Protein AF-A0A7Y0S1R8-F1 (afdb_monomer_lite)

Secondary structure (DSSP, 8-state):
-TT-S-EE----SS--S--EE-HHHHHHHHHHHHHHHTTTTSPPPTTSPPHHHHHHHHHHHHHHHHHTTSSPPPPPPPPPPGGG---

Foldseek 3Di:
DLPDQWDFADDPDPDDDPRTDRRSVVVVVVVVVVCVVVVNPDDDDPPDDPVVVVVVVVVVVVVVCVVVVVDPDDDDDDDDDPVPDPD

Structure (mmCIF, N/CA/C/O backbone):
data_AF-A0A7Y0S1R8-F1
#
_entry.id   AF-A0A7Y0S1R8-F1
#
loop_
_atom_site.group_PDB
_atom_site.id
_atom_site.type_symbol
_atom_site.label_atom_id
_atom_site.label_alt_id
_atom_site.label_comp_id
_atom_site.label_asym_id
_atom_site.label_entity_id
_atom_site.label_seq_id
_atom_site.pdbx_PDB_ins_code
_atom_site.Cartn_x
_atom_site.Cartn_y
_atom_site.Cartn_z
_atom_site.occupancy
_atom_site.B_iso_or_equiv
_atom_site.auth_seq_id
_atom_site.auth_comp_id
_atom_site.auth_asym_id
_atom_site.auth_atom_id
_atom_site.pdbx_PDB_model_num
ATOM 1 N N . MET A 1 1 ? 8.559 2.198 -29.394 1.00 58.06 1 MET A N 1
ATOM 2 C CA . MET A 1 1 ? 9.078 1.357 -28.292 1.00 58.06 1 MET A CA 1
ATOM 3 C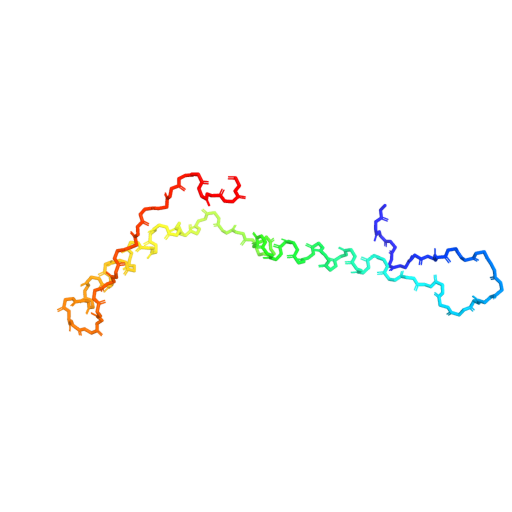 C . MET A 1 1 ? 10.083 2.171 -27.485 1.00 58.06 1 MET A C 1
ATOM 5 O O . MET A 1 1 ? 10.973 2.760 -28.079 1.00 58.06 1 MET A O 1
ATOM 9 N N . TRP A 1 2 ? 9.927 2.259 -26.162 1.00 67.94 2 TRP A N 1
ATOM 10 C CA . TRP A 1 2 ? 10.811 2.997 -25.232 1.00 67.94 2 TRP A CA 1
ATOM 11 C C . TRP A 1 2 ? 12.072 2.199 -24.854 1.00 67.94 2 TRP A C 1
ATOM 13 O O . TRP A 1 2 ? 12.713 2.461 -23.843 1.00 67.94 2 TRP A O 1
ATOM 23 N N . THR A 1 3 ? 12.431 1.221 -25.684 1.00 74.00 3 THR A N 1
ATOM 24 C CA . THR A 1 3 ? 13.546 0.295 -25.468 1.00 74.00 3 THR A CA 1
ATOM 25 C C . THR A 1 3 ? 14.912 0.973 -25.557 1.00 74.00 3 THR A C 1
ATOM 27 O O . THR A 1 3 ? 15.886 0.433 -25.047 1.00 74.00 3 THR A O 1
ATOM 30 N N . SER A 1 4 ? 15.002 2.163 -26.162 1.00 79.44 4 SER A N 1
ATOM 31 C CA . SER A 1 4 ? 16.236 2.951 -26.156 1.00 79.44 4 SER A CA 1
ATOM 32 C C . SER A 1 4 ? 16.327 3.812 -24.896 1.00 79.44 4 SER A C 1
ATOM 34 O O . SER A 1 4 ? 15.468 4.663 -24.649 1.00 79.44 4 SER A O 1
ATOM 36 N N . ALA A 1 5 ? 17.408 3.642 -24.130 1.00 77.81 5 ALA A N 1
ATOM 37 C CA . ALA A 1 5 ? 17.702 4.454 -22.949 1.00 77.81 5 ALA A CA 1
ATOM 38 C C . ALA A 1 5 ? 17.874 5.945 -23.288 1.00 77.81 5 ALA A C 1
ATOM 40 O O . ALA A 1 5 ? 17.551 6.805 -22.467 1.00 77.81 5 ALA A O 1
ATOM 41 N N . VAL A 1 6 ? 18.338 6.243 -24.507 1.00 78.88 6 VAL A N 1
ATOM 42 C CA . VAL A 1 6 ? 18.680 7.591 -24.959 1.00 78.88 6 VAL A CA 1
ATOM 43 C C . VAL A 1 6 ? 17.923 7.946 -26.239 1.00 78.88 6 VAL A C 1
ATOM 45 O O . VAL A 1 6 ? 17.826 7.139 -27.166 1.00 78.88 6 VAL A O 1
ATOM 48 N N . LYS A 1 7 ? 17.407 9.174 -26.304 1.00 79.75 7 LYS A N 1
ATOM 49 C CA . LYS A 1 7 ? 16.848 9.799 -27.505 1.00 79.75 7 LYS A CA 1
ATOM 50 C C . LYS A 1 7 ? 17.751 10.957 -27.919 1.00 79.75 7 LYS A C 1
ATOM 52 O O . LYS A 1 7 ? 18.109 11.798 -27.095 1.00 79.75 7 LYS A O 1
ATOM 57 N N . THR A 1 8 ? 18.133 11.000 -29.191 1.00 72.38 8 THR A N 1
ATOM 58 C CA . THR A 1 8 ? 18.873 12.133 -29.747 1.00 72.38 8 THR A CA 1
ATOM 59 C C . THR A 1 8 ? 17.889 13.247 -30.094 1.00 72.38 8 THR A C 1
ATOM 61 O O . THR A 1 8 ? 16.930 13.039 -30.837 1.00 72.38 8 THR A O 1
ATOM 64 N N . LYS A 1 9 ? 18.091 14.443 -29.534 1.00 68.12 9 LYS A N 1
ATOM 65 C CA . LYS A 1 9 ? 17.294 15.622 -29.901 1.00 68.12 9 LYS A CA 1
ATOM 66 C C . LYS A 1 9 ? 17.915 16.297 -31.129 1.00 68.12 9 LYS A C 1
ATOM 68 O O . LYS A 1 9 ? 19.092 16.670 -31.109 1.00 68.12 9 LYS A O 1
ATOM 73 N N . SER A 1 10 ? 17.147 16.450 -32.207 1.00 63.41 10 SER A N 1
ATOM 74 C CA . SER A 1 10 ? 17.574 17.200 -33.390 1.00 63.41 10 SER A CA 1
ATOM 75 C C . SER A 1 10 ? 17.494 18.698 -33.089 1.00 63.41 10 SER A C 1
ATOM 77 O O . SER A 1 10 ? 16.403 19.241 -32.948 1.00 63.41 10 SER A O 1
ATOM 79 N N . THR A 1 11 ? 18.642 19.367 -32.980 1.00 61.62 11 THR A N 1
ATOM 80 C CA . THR A 1 11 ? 18.713 20.833 -33.028 1.00 61.62 11 THR A CA 1
ATOM 81 C C . THR A 1 11 ? 19.235 21.229 -34.404 1.00 61.62 11 THR A C 1
ATOM 83 O O . THR A 1 11 ? 20.317 20.793 -34.805 1.00 61.62 11 THR A O 1
ATOM 86 N N . SER A 1 12 ? 18.438 21.980 -35.163 1.00 61.50 12 SER A N 1
ATOM 87 C CA . SER A 1 12 ? 18.895 22.603 -36.405 1.00 61.50 12 SER A CA 1
ATOM 88 C C . SER A 1 12 ? 19.682 23.856 -36.017 1.00 61.50 12 SER A C 1
ATOM 90 O O . SER A 1 12 ? 19.089 24.865 -35.648 1.00 61.50 12 SER A O 1
ATOM 92 N N . GLY A 1 13 ? 21.017 23.771 -35.980 1.00 71.00 13 GLY A N 1
ATOM 93 C CA . GLY A 1 13 ? 21.884 24.898 -35.613 1.00 71.00 13 GLY A CA 1
ATOM 94 C C . GLY A 1 13 ? 23.246 24.505 -35.025 1.00 71.00 13 GLY A C 1
ATOM 95 O O . GLY A 1 13 ? 23.428 23.413 -34.480 1.00 71.00 13 GLY A O 1
ATOM 96 N N . ARG A 1 14 ? 24.226 25.414 -35.151 1.00 62.09 14 ARG A N 1
ATOM 97 C CA . ARG A 1 14 ? 25.596 25.280 -34.619 1.00 62.09 14 ARG A CA 1
ATOM 98 C C . ARG A 1 14 ? 25.581 25.365 -33.086 1.00 62.09 14 ARG A C 1
ATOM 100 O O . ARG A 1 14 ? 25.351 26.429 -32.531 1.00 62.09 14 ARG A O 1
ATOM 107 N N . GLY A 1 15 ? 25.847 24.243 -32.416 1.00 56.75 15 GLY A N 1
ATOM 108 C CA . GLY A 1 15 ? 25.974 24.167 -30.955 1.00 56.75 15 GLY A CA 1
ATOM 109 C C . GLY A 1 15 ? 25.588 22.785 -30.435 1.00 56.75 15 GLY A C 1
ATOM 110 O O . GLY A 1 15 ? 24.426 22.512 -30.150 1.00 56.75 15 GLY A O 1
ATOM 111 N N . SER A 1 16 ? 26.556 21.873 -30.367 1.00 61.62 16 SER A N 1
ATOM 112 C CA . SER A 1 16 ? 26.326 20.456 -30.074 1.00 61.62 16 SER A CA 1
ATOM 113 C C . SER A 1 16 ? 27.152 20.017 -28.873 1.00 61.62 16 SER A C 1
ATOM 115 O O . SER A 1 16 ? 28.255 19.521 -29.061 1.00 61.62 16 SER A O 1
ATOM 117 N N . SER A 1 17 ? 26.621 20.143 -27.655 1.00 57.75 17 SER A N 1
ATOM 118 C CA . SER A 1 17 ? 27.209 19.422 -26.512 1.00 57.75 17 SER A CA 1
ATOM 119 C C . SER A 1 17 ? 26.220 18.596 -25.685 1.00 57.75 17 SER A C 1
ATOM 121 O O . SER A 1 17 ? 26.645 17.640 -25.058 1.00 57.75 17 SER A O 1
ATOM 123 N N . ASN A 1 18 ? 24.903 18.842 -25.751 1.00 59.12 18 ASN A N 1
ATOM 124 C CA . ASN A 1 18 ? 23.922 18.115 -24.924 1.00 59.12 18 ASN A CA 1
ATOM 125 C C . ASN A 1 18 ? 22.747 17.530 -25.727 1.00 59.12 18 ASN A C 1
ATOM 127 O O . ASN A 1 18 ? 21.582 17.813 -25.448 1.00 59.12 18 ASN A O 1
ATOM 131 N N . LYS A 1 19 ? 23.033 16.730 -26.764 1.00 64.88 19 LYS A N 1
ATOM 132 C CA . LYS A 1 19 ? 22.011 16.145 -27.662 1.00 64.88 19 LYS A CA 1
ATOM 133 C C . LYS A 1 19 ? 21.335 14.868 -27.142 1.00 64.88 19 LYS A C 1
ATOM 135 O O . LYS A 1 19 ? 20.469 14.342 -27.835 1.00 64.88 19 LYS A O 1
ATOM 140 N N . LEU A 1 20 ? 21.709 14.374 -25.965 1.00 72.50 20 LEU A N 1
ATOM 141 C CA . LEU A 1 20 ? 21.225 13.103 -25.425 1.00 72.50 20 LEU A CA 1
ATOM 142 C C . LEU A 1 20 ? 20.176 13.353 -24.333 1.00 72.50 20 LEU A C 1
ATOM 144 O O . LEU A 1 20 ? 20.458 14.012 -23.336 1.00 72.50 20 LEU A O 1
ATOM 148 N N . GLU A 1 21 ? 18.964 12.841 -24.530 1.00 78.81 21 GLU A N 1
ATOM 149 C CA . GLU A 1 21 ? 17.891 12.821 -23.532 1.00 78.81 21 GLU A CA 1
ATOM 150 C C . GLU A 1 21 ? 17.697 11.388 -23.020 1.00 78.81 21 GLU A C 1
ATOM 152 O O . GLU A 1 21 ? 17.546 10.465 -23.819 1.00 78.81 21 GLU A O 1
ATOM 157 N N . LEU A 1 22 ? 17.641 11.188 -21.699 1.00 82.25 22 LEU A N 1
ATOM 158 C CA . LEU A 1 22 ? 17.393 9.882 -21.065 1.00 82.25 22 LEU A CA 1
ATOM 159 C C . LEU A 1 22 ? 15.901 9.486 -21.099 1.00 82.25 22 LEU A C 1
ATOM 161 O O . LEU A 1 22 ? 15.275 9.234 -20.067 1.00 82.25 22 LEU A O 1
ATOM 165 N N . TYR A 1 23 ? 15.312 9.468 -22.294 1.00 85.19 23 TYR A N 1
ATOM 166 C CA . TYR A 1 23 ? 13.880 9.248 -22.508 1.00 85.19 23 TYR A CA 1
ATOM 167 C C . TYR A 1 23 ? 13.388 7.895 -21.961 1.00 85.19 23 TYR A C 1
ATOM 169 O O . TYR A 1 23 ? 12.390 7.849 -21.238 1.00 85.19 23 TYR A O 1
ATOM 177 N N . GLY A 1 24 ? 14.098 6.800 -22.258 1.00 87.75 24 GLY A N 1
ATOM 178 C CA . GLY A 1 24 ? 13.696 5.453 -21.833 1.00 87.75 24 GLY A CA 1
ATOM 179 C C . GLY A 1 24 ? 13.725 5.279 -20.314 1.00 87.75 24 GLY A C 1
ATOM 180 O O . GLY A 1 24 ? 12.787 4.740 -19.730 1.00 87.75 24 GLY A O 1
ATOM 181 N N . VAL A 1 25 ? 14.754 5.824 -19.652 1.00 88.62 25 VAL A N 1
ATOM 182 C CA . VAL A 1 25 ? 14.882 5.777 -18.183 1.00 88.62 25 VAL A CA 1
ATOM 183 C C . VAL A 1 25 ? 13.762 6.570 -17.509 1.00 88.62 25 VAL A C 1
ATOM 185 O O . VAL A 1 25 ? 13.200 6.119 -16.511 1.00 88.62 25 VAL A O 1
ATOM 188 N N . LYS A 1 26 ? 13.398 7.735 -18.060 1.00 89.62 26 LYS A N 1
ATOM 189 C CA . LYS A 1 26 ? 12.280 8.536 -17.548 1.00 89.62 26 LYS A CA 1
ATOM 190 C C . LYS A 1 26 ? 10.955 7.772 -17.643 1.00 89.62 26 LYS A C 1
ATOM 192 O O . LYS A 1 26 ? 10.237 7.689 -16.652 1.00 89.62 26 LYS A O 1
ATOM 197 N N . LYS A 1 27 ? 10.670 7.158 -18.796 1.00 91.31 27 LYS A N 1
ATOM 198 C CA . LYS A 1 27 ? 9.442 6.375 -19.014 1.00 91.31 27 LYS A CA 1
ATOM 199 C C . LYS A 1 27 ? 9.346 5.144 -18.115 1.00 91.31 27 LYS A C 1
ATOM 201 O O . LYS A 1 27 ? 8.273 4.866 -17.591 1.00 91.31 27 LYS A O 1
ATOM 206 N N . LEU A 1 28 ? 10.462 4.454 -17.880 1.00 92.81 28 LEU A N 1
ATOM 207 C CA . LEU A 1 28 ? 10.508 3.328 -16.948 1.00 92.81 28 LEU A CA 1
ATOM 208 C C . LEU A 1 28 ? 10.162 3.758 -15.515 1.00 92.81 28 LEU A C 1
ATOM 210 O O . LEU A 1 28 ? 9.378 3.092 -14.846 1.00 92.81 28 LEU A O 1
ATOM 214 N N . ARG A 1 29 ? 10.716 4.883 -15.047 1.00 93.75 29 ARG A N 1
ATOM 215 C CA . ARG A 1 29 ? 10.422 5.417 -13.706 1.00 93.75 29 ARG A CA 1
ATOM 216 C C . ARG A 1 29 ? 8.952 5.800 -13.547 1.00 93.75 29 ARG A C 1
ATOM 218 O O . ARG A 1 29 ? 8.365 5.476 -12.522 1.00 93.75 29 ARG A O 1
ATOM 225 N N . GLU A 1 30 ? 8.370 6.452 -14.556 1.00 94.06 30 GLU A N 1
ATOM 226 C CA . GLU A 1 30 ? 6.938 6.789 -14.582 1.00 94.06 30 GLU A CA 1
ATOM 227 C C . GLU A 1 30 ? 6.071 5.523 -14.455 1.00 94.06 30 GLU A C 1
ATOM 229 O O . GLU A 1 30 ? 5.176 5.476 -13.614 1.00 94.06 30 GLU A O 1
ATOM 234 N N . LEU A 1 31 ? 6.390 4.470 -15.215 1.00 94.12 31 LEU A N 1
ATOM 235 C CA . LEU A 1 31 ? 5.659 3.202 -15.172 1.00 94.12 31 LEU A CA 1
ATOM 236 C C . LEU A 1 31 ? 5.788 2.490 -13.816 1.00 94.12 31 LEU A C 1
ATOM 238 O O . LEU A 1 31 ? 4.795 2.009 -13.275 1.00 94.12 31 LEU A O 1
ATOM 242 N N . ILE A 1 32 ? 6.997 2.425 -13.250 1.00 94.44 32 ILE A N 1
ATOM 243 C CA . ILE A 1 32 ? 7.217 1.809 -11.932 1.00 94.44 32 ILE A CA 1
ATOM 244 C C . ILE A 1 32 ? 6.411 2.546 -10.859 1.00 94.44 32 ILE A C 1
ATOM 246 O O . ILE A 1 32 ? 5.781 1.894 -10.031 1.00 94.44 32 ILE A O 1
ATOM 250 N N . LEU A 1 33 ? 6.395 3.882 -10.887 1.00 95.19 33 LEU A N 1
ATOM 251 C CA . LEU A 1 33 ? 5.617 4.684 -9.943 1.00 95.19 33 LEU A CA 1
ATOM 252 C C . LEU A 1 33 ? 4.116 4.389 -10.060 1.00 95.19 33 LEU A C 1
ATOM 254 O O . LEU A 1 33 ? 3.457 4.170 -9.048 1.00 95.19 33 LEU A O 1
ATOM 258 N N . GLU A 1 34 ? 3.581 4.328 -11.278 1.00 93.62 34 GLU A N 1
ATOM 259 C CA . GLU A 1 34 ? 2.172 3.995 -11.517 1.00 93.62 34 GLU A CA 1
ATOM 260 C C . GLU A 1 34 ? 1.811 2.603 -10.972 1.00 93.62 34 GLU A C 1
ATOM 262 O O . GLU A 1 34 ? 0.777 2.426 -10.323 1.00 93.62 34 GLU A O 1
ATOM 267 N N . LEU A 1 35 ? 2.675 1.609 -11.195 1.00 93.94 35 LEU A N 1
ATOM 268 C CA . LEU A 1 35 ? 2.484 0.255 -10.671 1.00 93.94 35 LEU A CA 1
ATOM 269 C C . LEU A 1 35 ? 2.601 0.203 -9.142 1.00 93.94 35 LEU A C 1
ATOM 271 O O . LEU A 1 35 ? 1.839 -0.529 -8.511 1.00 93.94 35 LEU A O 1
ATOM 275 N N . ALA A 1 36 ? 3.505 0.991 -8.552 1.00 92.75 36 ALA A N 1
ATOM 276 C CA . ALA A 1 36 ? 3.675 1.105 -7.105 1.00 92.75 36 ALA A CA 1
ATOM 277 C C . ALA A 1 36 ? 2.424 1.681 -6.441 1.00 92.75 36 ALA A C 1
ATOM 279 O O . ALA A 1 36 ? 1.898 1.088 -5.504 1.00 92.75 36 ALA A O 1
ATOM 280 N N . VAL A 1 37 ? 1.916 2.799 -6.968 1.00 92.38 37 VAL A N 1
ATOM 281 C CA . VAL A 1 37 ? 0.711 3.470 -6.459 1.00 92.38 37 VAL A CA 1
ATOM 282 C C . VAL A 1 37 ? -0.507 2.548 -6.546 1.00 92.38 37 VAL A C 1
ATOM 284 O O . VAL A 1 37 ? -1.343 2.547 -5.650 1.00 92.38 37 VAL A O 1
ATOM 287 N N . ARG A 1 38 ? -0.591 1.713 -7.589 1.00 90.44 38 ARG A N 1
ATOM 288 C CA . ARG A 1 38 ? -1.646 0.697 -7.732 1.00 90.44 38 ARG A CA 1
ATOM 289 C C . ARG A 1 38 ? -1.443 -0.561 -6.876 1.00 90.44 38 ARG A C 1
ATOM 291 O O . ARG A 1 38 ? -2.311 -1.426 -6.909 1.00 90.44 38 ARG A O 1
ATOM 2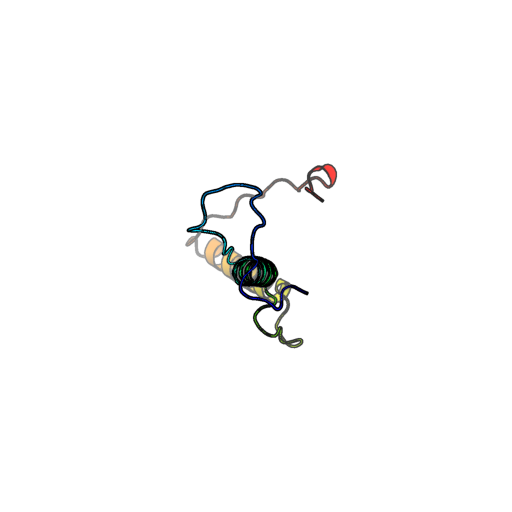98 N N . GLY A 1 39 ? -0.310 -0.718 -6.190 1.00 88.81 39 GLY A N 1
ATOM 299 C CA . GLY A 1 39 ? -0.001 -1.917 -5.402 1.00 88.81 39 GLY A CA 1
ATOM 300 C C . GLY A 1 39 ? 0.334 -3.166 -6.230 1.00 88.81 39 GLY A C 1
ATOM 301 O O . GLY A 1 39 ? 0.267 -4.277 -5.719 1.00 88.81 39 GLY A O 1
ATOM 302 N N . LYS A 1 40 ? 0.710 -3.016 -7.508 1.00 88.81 40 LYS A N 1
ATOM 303 C CA . LYS A 1 40 ? 0.964 -4.141 -8.436 1.00 88.81 40 LYS A CA 1
ATOM 304 C C . LYS A 1 40 ? 2.419 -4.620 -8.475 1.00 88.81 40 LYS A C 1
ATOM 306 O O . LYS A 1 40 ? 2.750 -5.487 -9.277 1.00 88.81 40 LYS A O 1
ATOM 311 N N . LEU A 1 41 ? 3.301 -4.032 -7.667 1.00 88.94 41 LEU A N 1
ATOM 312 C CA . LEU A 1 41 ? 4.721 -4.409 -7.630 1.00 88.94 41 LEU A CA 1
ATOM 313 C C . LEU A 1 41 ? 4.993 -5.702 -6.850 1.00 88.94 41 LEU A C 1
ATOM 315 O O . LEU A 1 41 ? 6.081 -6.258 -6.966 1.00 88.94 41 LEU A O 1
ATOM 319 N N . VAL A 1 42 ? 4.021 -6.171 -6.071 1.00 88.25 42 VAL A N 1
ATOM 320 C CA . VAL A 1 42 ? 4.099 -7.405 -5.286 1.00 88.25 42 VAL A CA 1
ATOM 321 C C . VAL A 1 42 ? 2.940 -8.312 -5.718 1.00 88.25 42 VAL A C 1
ATOM 323 O O . VAL A 1 42 ? 1.829 -7.799 -5.899 1.00 88.25 42 VAL A O 1
ATOM 326 N N . PRO A 1 43 ? 3.172 -9.626 -5.918 1.00 86.12 43 PRO A N 1
ATOM 327 C CA . PRO A 1 43 ? 2.101 -10.584 -6.174 1.00 86.12 43 PRO A CA 1
ATOM 328 C C . PRO A 1 43 ? 1.034 -10.503 -5.080 1.00 86.12 43 PRO A C 1
ATOM 330 O O . PRO A 1 43 ? 1.363 -10.526 -3.899 1.00 86.12 43 PRO A O 1
ATOM 333 N N . GLN A 1 44 ? -0.227 -10.390 -5.485 1.00 79.94 44 GLN A N 1
ATOM 334 C CA . GLN A 1 44 ? -1.358 -10.485 -4.565 1.00 79.94 44 GLN A CA 1
ATOM 335 C C . GLN A 1 44 ? -1.639 -11.969 -4.318 1.00 79.94 44 GLN A C 1
ATOM 337 O O . GLN A 1 44 ? -1.743 -12.720 -5.294 1.00 79.94 44 GLN A O 1
ATOM 342 N N . ASP A 1 45 ? -1.744 -12.397 -3.059 1.00 85.19 45 ASP A N 1
ATOM 343 C CA . ASP A 1 45 ? -2.153 -13.765 -2.749 1.00 85.19 45 ASP A CA 1
ATOM 344 C C . ASP A 1 45 ? -3.689 -13.829 -2.810 1.00 85.19 45 ASP A C 1
ATOM 346 O O . ASP A 1 45 ? -4.369 -13.102 -2.088 1.00 85.19 45 ASP A O 1
ATOM 350 N N . PRO A 1 46 ? -4.286 -14.664 -3.678 1.00 83.44 46 PRO A N 1
ATOM 351 C CA . PRO A 1 46 ? -5.741 -14.810 -3.731 1.00 83.44 46 PRO A CA 1
ATOM 352 C C . PRO A 1 46 ? -6.345 -15.379 -2.438 1.00 83.44 46 PRO A C 1
ATOM 354 O O . PRO A 1 46 ? -7.560 -15.302 -2.263 1.00 83.44 46 PRO A O 1
ATOM 357 N N . ASN A 1 47 ? -5.527 -15.960 -1.556 1.00 86.62 47 ASN A N 1
ATOM 358 C CA . ASN A 1 47 ? -5.935 -16.442 -0.240 1.00 86.62 47 ASN A CA 1
ATOM 359 C C . ASN A 1 47 ? -5.781 -15.381 0.861 1.00 86.62 47 ASN A C 1
ATOM 361 O O . ASN A 1 47 ? -6.081 -15.686 2.018 1.00 86.62 47 ASN A O 1
ATOM 365 N N . ASP A 1 48 ? -5.307 -14.172 0.536 1.00 86.31 48 ASP A N 1
ATOM 366 C CA . ASP A 1 48 ? -5.211 -13.087 1.508 1.00 86.31 48 ASP A CA 1
ATOM 367 C C . ASP A 1 48 ? -6.584 -12.795 2.120 1.00 86.31 48 ASP A C 1
ATOM 369 O O . ASP A 1 48 ? -7.620 -12.780 1.444 1.00 86.31 48 ASP A O 1
ATOM 373 N N . GLU A 1 49 ? -6.597 -12.551 3.432 1.00 85.50 49 GLU A N 1
ATOM 374 C CA . GLU A 1 49 ? -7.838 -12.217 4.115 1.00 85.50 49 GLU A CA 1
ATOM 375 C C . GLU A 1 49 ? -8.406 -10.897 3.565 1.00 85.50 49 GLU A C 1
ATOM 377 O O . GLU A 1 49 ? -7.679 -9.904 3.441 1.00 85.50 49 GLU A O 1
ATOM 382 N N . PRO A 1 50 ? -9.711 -10.835 3.237 1.00 89.06 50 PRO A N 1
ATOM 383 C CA . PRO A 1 50 ? -10.299 -9.590 2.782 1.00 89.06 50 PRO A CA 1
ATOM 384 C C . PRO A 1 50 ? -10.232 -8.559 3.910 1.00 89.06 50 PRO A C 1
ATOM 386 O O . PRO A 1 50 ? -10.453 -8.870 5.084 1.00 89.06 50 PRO A O 1
ATOM 389 N N . ALA A 1 51 ? -9.998 -7.297 3.546 1.00 87.56 51 ALA A N 1
ATOM 390 C CA . ALA A 1 51 ? -9.862 -6.206 4.512 1.00 87.56 51 ALA A CA 1
ATOM 391 C C . ALA A 1 51 ? -11.078 -6.067 5.452 1.00 87.56 51 ALA A C 1
ATOM 393 O O . ALA A 1 51 ? -10.933 -5.574 6.569 1.00 87.56 51 ALA A O 1
ATOM 394 N N . SER A 1 52 ? -12.263 -6.533 5.039 1.00 90.69 52 SER A N 1
ATOM 395 C CA . SER A 1 52 ? -13.468 -6.582 5.875 1.00 90.69 52 SER A CA 1
ATOM 396 C C . SER A 1 52 ? -13.259 -7.363 7.173 1.00 90.69 52 SER A C 1
ATOM 398 O O . SER A 1 52 ? -13.644 -6.881 8.235 1.00 90.69 52 SER A O 1
ATOM 400 N N . VAL A 1 53 ? -12.583 -8.514 7.115 1.00 91.25 53 VAL A N 1
ATOM 401 C CA . VAL A 1 53 ? -12.329 -9.363 8.290 1.00 91.25 53 VAL A CA 1
ATOM 402 C C . VAL A 1 53 ? -11.423 -8.640 9.286 1.00 91.25 53 VAL A C 1
ATOM 404 O O . VAL A 1 53 ? -11.681 -8.642 10.491 1.00 91.25 53 VAL A O 1
ATOM 407 N N . LEU A 1 54 ? -10.389 -7.952 8.797 1.00 90.75 54 LEU A N 1
ATOM 408 C CA . LEU A 1 54 ? -9.523 -7.130 9.641 1.00 90.75 54 LEU A CA 1
ATOM 409 C C . LEU A 1 54 ? -10.295 -5.961 10.276 1.00 90.75 54 LEU A C 1
ATOM 411 O O . LEU A 1 54 ? -10.124 -5.677 11.463 1.00 90.75 54 LEU A O 1
ATOM 415 N N . LEU A 1 55 ? -11.175 -5.301 9.517 1.00 91.31 55 LEU A N 1
ATOM 416 C CA . LEU A 1 55 ? -12.004 -4.204 10.025 1.00 91.31 55 LEU A CA 1
ATOM 417 C C . LEU A 1 55 ? -12.962 -4.661 11.131 1.00 91.31 55 LEU A C 1
ATOM 419 O O . LEU A 1 55 ? -13.127 -3.941 12.118 1.00 91.31 55 LEU A O 1
ATOM 423 N N . GLU A 1 56 ? -13.547 -5.852 11.010 1.00 92.56 56 GLU A N 1
ATOM 424 C CA . GLU A 1 56 ? -14.387 -6.450 12.053 1.00 92.56 56 GLU A CA 1
ATOM 425 C C . GLU A 1 56 ? -13.598 -6.696 13.346 1.00 92.56 56 GLU A C 1
ATOM 427 O O . GLU A 1 56 ? -14.045 -6.296 14.426 1.00 92.56 56 GLU A O 1
ATOM 432 N N . ARG A 1 57 ? -12.388 -7.268 13.246 1.00 95.12 57 ARG A N 1
ATOM 433 C CA . ARG A 1 57 ? -11.497 -7.475 14.404 1.00 95.12 57 ARG A CA 1
ATOM 434 C C . ARG A 1 57 ? -11.138 -6.150 15.079 1.00 95.12 57 ARG A C 1
ATOM 436 O O . ARG A 1 57 ? -11.273 -6.022 16.295 1.00 95.12 57 ARG A O 1
ATOM 443 N N . ILE A 1 58 ? -10.769 -5.137 14.291 1.00 92.88 58 ILE A N 1
ATOM 444 C CA . ILE A 1 58 ? -10.463 -3.789 14.792 1.00 92.88 58 ILE A CA 1
ATOM 445 C C . ILE A 1 58 ? -11.687 -3.167 15.480 1.00 92.88 58 ILE A C 1
ATOM 447 O O . ILE A 1 58 ? -11.547 -2.499 16.506 1.00 92.88 58 ILE A O 1
ATOM 451 N N . ALA A 1 59 ? -12.891 -3.348 14.932 1.00 91.31 59 ALA A N 1
ATOM 452 C CA . ALA A 1 59 ? -14.117 -2.822 15.525 1.00 91.31 59 ALA A CA 1
ATOM 453 C C . ALA A 1 59 ? -14.424 -3.480 16.880 1.00 91.31 59 ALA A C 1
ATOM 455 O O . ALA A 1 59 ? -14.759 -2.773 17.837 1.00 91.31 59 ALA A O 1
ATOM 456 N N . ALA A 1 60 ? -14.259 -4.803 16.980 1.00 92.94 60 ALA A N 1
ATOM 457 C CA . ALA A 1 60 ? -14.434 -5.551 18.221 1.00 92.94 60 ALA A CA 1
ATOM 458 C C . ALA A 1 60 ? -13.420 -5.122 19.295 1.00 92.94 60 ALA A C 1
ATOM 460 O O . ALA A 1 60 ? -13.807 -4.792 20.419 1.00 92.94 60 ALA A O 1
ATOM 461 N N . GLU A 1 61 ? -12.138 -5.031 18.933 1.00 94.31 61 GLU A N 1
ATOM 462 C CA . GLU A 1 61 ? -11.076 -4.592 19.844 1.00 94.31 61 GLU A CA 1
ATOM 463 C C . GLU A 1 61 ? -11.308 -3.151 20.324 1.00 94.31 61 GLU A C 1
ATOM 465 O O . GLU A 1 61 ? -11.255 -2.861 21.522 1.00 94.31 61 GLU A O 1
ATOM 470 N N . LYS A 1 62 ? -11.673 -2.235 19.416 1.00 90.81 62 LYS A N 1
ATOM 471 C CA . LYS A 1 62 ? -12.035 -0.858 19.786 1.00 90.81 62 LYS A CA 1
ATOM 472 C C . LYS A 1 62 ? -13.223 -0.819 20.746 1.00 90.81 62 LYS A C 1
ATOM 474 O O . LYS A 1 62 ? -13.198 -0.036 21.695 1.00 90.81 62 LYS A O 1
ATOM 479 N N . ALA A 1 63 ? -14.255 -1.637 20.535 1.00 91.06 63 ALA A N 1
ATOM 480 C CA . ALA A 1 63 ? -15.407 -1.693 21.434 1.00 91.06 63 ALA A CA 1
ATOM 481 C C . ALA A 1 63 ? -15.003 -2.141 22.849 1.00 91.06 63 ALA A C 1
ATOM 483 O O . ALA A 1 63 ? -15.459 -1.553 23.836 1.00 91.06 63 ALA A O 1
ATOM 484 N N . GLN A 1 64 ? -14.097 -3.116 22.950 1.00 93.31 64 GLN A N 1
ATOM 485 C CA . GLN A 1 64 ? -13.539 -3.553 24.225 1.00 93.31 64 GLN A CA 1
ATOM 486 C C . GLN A 1 64 ? -12.722 -2.441 24.903 1.00 93.31 64 GLN A C 1
ATOM 488 O O . GLN A 1 64 ? -12.965 -2.128 26.068 1.00 93.31 64 GLN A O 1
ATOM 493 N N . LEU A 1 65 ? -11.829 -1.767 24.175 1.00 93.12 65 LEU A N 1
ATOM 494 C CA . LEU A 1 65 ? -11.016 -0.672 24.722 1.00 93.12 65 LEU A CA 1
ATOM 495 C C . LEU A 1 65 ? -11.856 0.535 25.174 1.00 93.12 65 LEU A C 1
ATOM 497 O O . LEU A 1 65 ? -11.506 1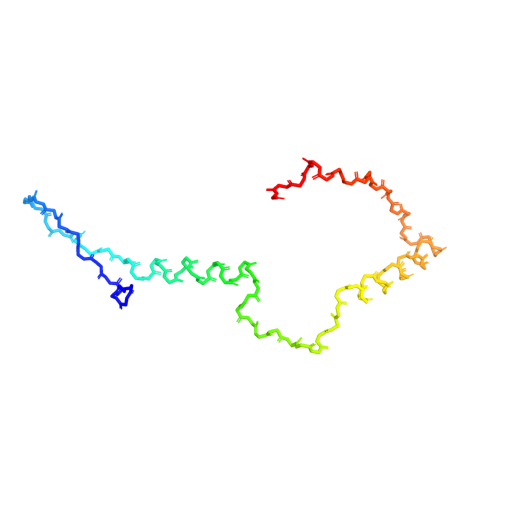.201 26.153 1.00 93.12 65 LEU A O 1
ATOM 501 N N . VAL A 1 66 ? -12.976 0.817 24.495 1.00 92.19 66 VAL A N 1
ATOM 502 C CA . VAL A 1 66 ? -13.951 1.833 24.929 1.00 92.19 66 VAL A CA 1
ATOM 503 C C . VAL A 1 66 ? -14.627 1.405 26.234 1.00 92.19 66 VAL A C 1
ATOM 505 O O . VAL A 1 66 ? -14.775 2.229 27.138 1.00 92.19 66 VAL A O 1
ATOM 508 N N . LYS A 1 67 ? -15.004 0.125 26.370 1.00 91.81 67 LYS A N 1
ATOM 509 C CA . LYS A 1 67 ? -15.591 -0.425 27.606 1.00 91.81 67 LYS A CA 1
ATOM 510 C C . LYS A 1 67 ? -14.611 -0.351 28.780 1.00 91.81 67 LYS A C 1
ATOM 512 O O . LYS A 1 67 ? -15.002 0.019 29.883 1.00 91.81 67 LYS A O 1
ATOM 517 N N . GLU A 1 68 ? -13.336 -0.629 28.521 1.00 94.44 68 GLU A N 1
ATOM 518 C CA . GLU A 1 68 ? -12.232 -0.512 29.482 1.00 94.44 68 GLU A CA 1
ATOM 519 C C . GLU A 1 68 ? -11.809 0.947 29.755 1.00 94.44 68 GLU A C 1
ATOM 521 O O . GLU A 1 68 ? -10.908 1.183 30.556 1.00 94.44 68 GLU A O 1
ATOM 526 N N . LYS A 1 69 ? -12.450 1.939 29.111 1.00 89.38 69 LYS A N 1
ATOM 527 C CA . LYS A 1 69 ? -12.159 3.384 29.218 1.00 89.38 69 LYS A CA 1
ATOM 528 C C . LYS A 1 69 ? -10.725 3.784 28.838 1.00 89.38 69 LYS A C 1
ATOM 530 O O . LYS A 1 69 ? -10.295 4.890 29.161 1.00 89.38 69 LYS A O 1
ATOM 535 N N . LYS A 1 70 ? -10.000 2.929 28.110 1.00 92.25 70 LYS A N 1
ATOM 536 C CA . LYS A 1 70 ? -8.644 3.212 27.607 1.00 92.25 70 LYS A CA 1
ATOM 537 C C . LYS A 1 70 ? -8.658 4.169 26.417 1.00 92.25 70 LYS A C 1
ATOM 539 O O . LYS A 1 70 ? -7.727 4.948 26.244 1.00 92.25 70 LYS A O 1
ATOM 544 N N . ILE A 1 71 ? -9.723 4.132 25.611 1.00 90.81 71 ILE A N 1
ATOM 545 C CA . ILE A 1 71 ? -9.917 5.027 24.464 1.00 90.81 71 ILE A CA 1
ATOM 546 C C . ILE A 1 71 ? -11.291 5.701 24.514 1.00 90.81 71 ILE A C 1
ATOM 548 O O . ILE A 1 71 ? -12.266 5.142 25.019 1.00 90.81 71 ILE A O 1
ATOM 552 N N . LYS A 1 72 ? -11.385 6.919 23.967 1.00 86.62 72 LYS A N 1
ATOM 553 C CA . LYS A 1 72 ? -12.665 7.627 23.813 1.00 86.62 72 LYS A CA 1
ATOM 554 C C . LYS A 1 72 ? -13.473 7.017 22.668 1.00 86.62 72 LYS A C 1
ATOM 556 O O . LYS A 1 72 ? -12.911 6.571 21.669 1.00 86.62 72 LYS A O 1
ATOM 561 N N . LYS A 1 73 ? -14.803 7.051 22.793 1.00 86.62 73 LYS A N 1
ATOM 562 C CA . LYS A 1 73 ? -15.711 6.608 21.729 1.00 86.62 73 LYS A CA 1
ATOM 563 C C . LYS A 1 73 ? -15.464 7.441 20.456 1.00 86.62 73 LYS A C 1
ATOM 565 O O . LYS A 1 73 ? -15.455 8.672 20.555 1.00 86.62 73 LYS A O 1
ATOM 570 N N . PRO A 1 74 ? -15.263 6.807 19.285 1.00 82.56 74 PRO A N 1
ATOM 571 C CA . PRO A 1 74 ? -15.044 7.535 18.041 1.00 82.56 74 PRO A CA 1
ATOM 572 C C . PRO A 1 74 ? -16.277 8.373 17.674 1.00 82.56 74 PRO A C 1
ATOM 574 O O . PRO A 1 74 ? -17.415 7.976 17.944 1.00 82.56 74 PRO A O 1
ATOM 577 N N . ARG A 1 75 ? -16.046 9.541 17.064 1.00 82.50 75 ARG A N 1
ATOM 578 C CA . ARG A 1 75 ? -17.116 10.391 16.523 1.00 82.50 75 ARG A CA 1
ATOM 579 C C . ARG A 1 75 ? -17.705 9.707 15.287 1.00 82.50 75 ARG A C 1
ATOM 581 O O . ARG A 1 75 ? -16.952 9.178 14.474 1.00 82.50 75 ARG A O 1
ATOM 588 N N . LYS A 1 76 ? -19.034 9.702 15.156 1.00 82.12 76 LYS A N 1
ATOM 589 C C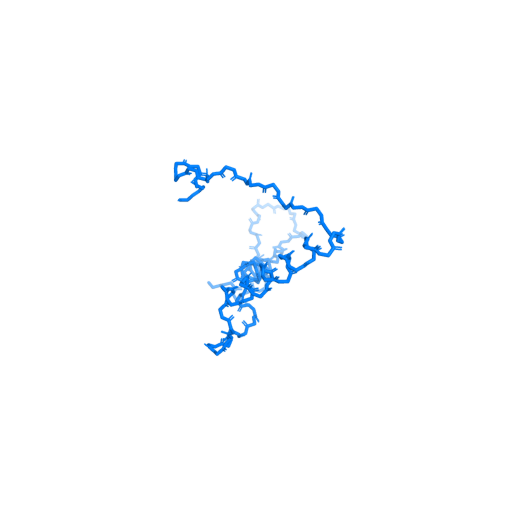A . LYS A 1 76 ? -19.680 9.304 13.900 1.00 82.12 76 LYS A CA 1
ATOM 590 C C . LYS A 1 76 ? -19.433 10.413 12.881 1.00 82.12 76 LYS A C 1
ATOM 592 O O . LYS A 1 76 ? -19.711 11.570 13.184 1.00 82.12 76 LYS A O 1
ATOM 597 N N . TYR A 1 77 ? -18.883 10.054 11.729 1.00 77.81 77 TYR A N 1
ATOM 598 C CA . TYR A 1 77 ? -18.822 10.947 10.579 1.00 77.81 77 TYR A CA 1
ATOM 599 C C . TYR A 1 77 ? -20.182 10.955 9.882 1.00 77.81 77 TYR A C 1
ATOM 601 O O . TYR A 1 77 ? -20.942 9.987 9.997 1.00 77.81 77 TYR A O 1
ATOM 609 N N . GLU A 1 78 ? -20.494 12.055 9.206 1.00 81.88 78 GLU A N 1
ATOM 610 C CA . GLU A 1 78 ? -21.675 12.124 8.351 1.00 81.88 78 GLU A CA 1
ATOM 611 C C . GLU A 1 78 ? -21.516 11.157 7.167 1.00 81.88 78 GLU A C 1
ATOM 613 O O . GLU A 1 78 ? -20.386 10.920 6.723 1.00 81.88 78 GLU A O 1
ATOM 618 N N . PRO A 1 79 ? -22.614 10.540 6.698 1.00 79.19 79 PRO A N 1
ATOM 619 C CA . PRO A 1 79 ? -22.571 9.702 5.509 1.00 79.19 79 PRO A CA 1
ATOM 620 C C . PRO A 1 79 ? -22.076 10.528 4.318 1.00 79.19 79 PRO A C 1
ATOM 622 O O . PRO A 1 79 ? -22.484 11.672 4.130 1.00 79.19 79 PRO A O 1
ATOM 625 N N . ILE A 1 80 ? -21.164 9.946 3.544 1.00 77.69 80 ILE A N 1
ATOM 626 C CA . ILE A 1 80 ? -20.646 10.552 2.317 1.00 77.69 80 ILE A CA 1
ATOM 627 C C . ILE A 1 80 ? -21.788 10.534 1.293 1.00 77.69 80 ILE A C 1
ATOM 629 O O . ILE A 1 80 ? -22.379 9.478 1.081 1.00 77.69 80 ILE A O 1
ATOM 633 N N . ASP A 1 81 ? -22.119 11.687 0.706 1.00 82.50 81 ASP A N 1
ATOM 634 C CA . ASP A 1 81 ? -23.106 11.780 -0.378 1.00 82.50 81 ASP A CA 1
ATOM 635 C C . ASP A 1 81 ? -22.492 11.256 -1.683 1.00 82.50 81 ASP A C 1
ATOM 637 O O . ASP A 1 81 ? -21.349 11.593 -2.007 1.00 82.50 81 ASP A O 1
ATOM 641 N N . ASP A 1 82 ? -23.250 10.476 -2.452 1.00 77.62 82 ASP A N 1
ATOM 642 C CA . ASP A 1 82 ? -22.783 9.860 -3.700 1.00 77.62 82 ASP A CA 1
ATOM 643 C C . ASP A 1 82 ? -22.355 10.923 -4.731 1.00 77.62 82 ASP A C 1
ATOM 645 O O . ASP A 1 82 ? -21.437 10.696 -5.516 1.00 77.62 82 ASP A O 1
ATOM 649 N N . ASN A 1 83 ? -22.927 12.134 -4.669 1.00 78.44 83 ASN A N 1
ATOM 650 C CA . ASN A 1 83 ? -22.544 13.264 -5.530 1.00 78.44 83 ASN A CA 1
ATOM 651 C C . ASN A 1 83 ? -21.174 13.883 -5.190 1.00 78.44 83 ASN A C 1
ATOM 653 O O . ASN A 1 83 ? -20.699 14.757 -5.916 1.00 78.44 83 ASN A O 1
ATOM 657 N N . SER A 1 84 ? -20.550 13.485 -4.076 1.00 74.69 84 SER A N 1
ATOM 658 C CA . SER A 1 84 ? -19.254 14.009 -3.619 1.00 74.69 84 SER A CA 1
ATOM 659 C C . SER A 1 84 ? -18.063 13.106 -3.961 1.00 74.69 84 SER A C 1
ATOM 661 O O . SER A 1 84 ? -16.919 13.436 -3.635 1.00 74.69 84 SER A O 1
ATOM 663 N N . LEU A 1 85 ? -18.310 11.972 -4.624 1.00 74.88 85 LEU A N 1
ATOM 664 C CA . LEU A 1 85 ? -17.263 11.050 -5.044 1.00 74.88 85 LEU A CA 1
ATOM 665 C C . LEU A 1 85 ? -16.509 11.623 -6.264 1.00 74.88 85 LEU A C 1
ATOM 667 O O 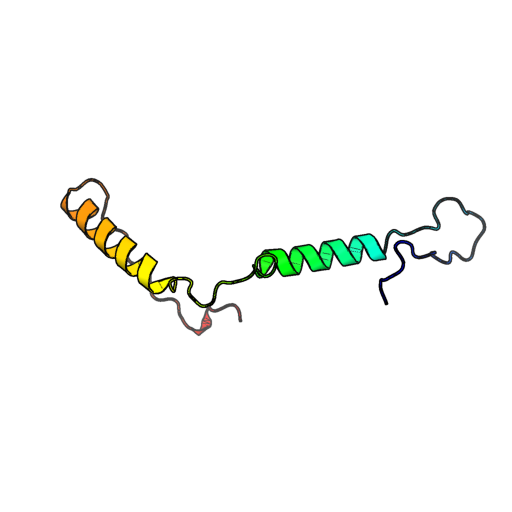. LEU A 1 85 ? -17.132 12.054 -7.231 1.00 74.88 85 LEU A O 1
ATOM 671 N N . PRO A 1 86 ? -15.165 11.661 -6.244 1.00 74.94 86 PRO A N 1
ATOM 672 C CA . PRO A 1 86 ? -14.363 12.307 -7.287 1.00 74.94 86 PRO A CA 1
ATOM 673 C C . PRO A 1 86 ? -14.230 11.507 -8.602 1.00 74.94 86 PRO A C 1
ATOM 675 O O . PRO A 1 86 ? -13.370 11.848 -9.417 1.00 74.94 86 PRO A O 1
ATOM 678 N N . PHE A 1 87 ? -15.025 10.452 -8.812 1.00 60.72 87 PHE A N 1
ATOM 679 C CA . PHE A 1 87 ? -15.004 9.601 -10.007 1.00 60.72 87 PHE A CA 1
ATOM 680 C C . PHE A 1 87 ? -16.388 9.043 -10.339 1.00 60.72 87 PHE A C 1
ATOM 682 O O . PHE A 1 87 ? -17.081 8.594 -9.400 1.00 60.72 87 PHE A O 1
#

Radius of gyration: 25.78 Å; chains: 1; bounding box: 50×42×66 Å

pLDDT: mean 82.84, std 10.82, range [56.75, 95.19]

Organism: Vibrio parahaemolyticus (NCBI:txid670)

Sequence (87 aa):
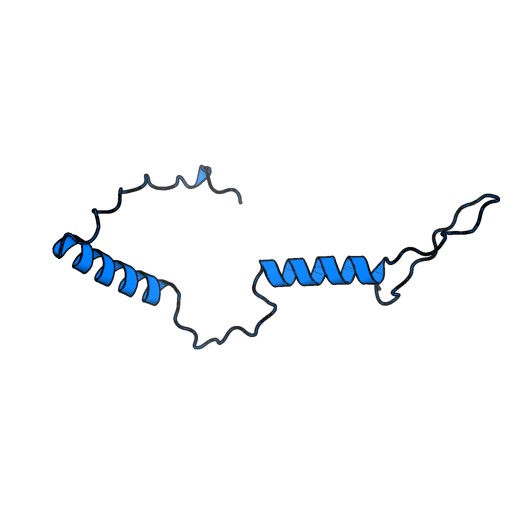MWTSAVKTKSTSGRGSSNKLELYGVKKLRELILELAVRGKLVPQDPNDEPASVLLERIAAEKAQLVKEKKIKKPRKYEPIDDNSLPF